Protein AF-A0A966URR6-F1 (afdb_monomer_lite)

Sequence (124 aa):
MNVNHAARLLIMAAYLYYRCDVAIMSDGDYDKLSLAVAKNWDKLDEQLQWQLGDREAIKSTGMGVLITQMGMSAAHTWYRDKKRLSLKPGLTRPYLQDAAGFSIMNNGDFKGPHPKFKCLYAVV

Structure (mmCIF, N/CA/C/O backbone):
data_AF-A0A966URR6-F1
#
_entry.id   AF-A0A966URR6-F1
#
loop_
_atom_site.group_PDB
_atom_site.id
_atom_site.type_symbol
_atom_site.label_atom_id
_atom_site.label_alt_id
_atom_site.label_comp_id
_atom_site.label_asym_id
_atom_site.label_entity_id
_atom_site.label_seq_id
_atom_site.pdbx_PDB_ins_code
_atom_site.Cartn_x
_atom_site.Cartn_y
_atom_site.Cartn_z
_atom_site.occupancy
_atom_site.B_iso_or_equiv
_atom_site.auth_seq_id
_atom_site.auth_comp_id
_atom_site.auth_asym_id
_atom_site.auth_atom_id
_atom_site.pdbx_PDB_model_num
ATOM 1 N N . MET A 1 1 ? 10.485 -3.022 13.715 1.00 59.81 1 MET A N 1
ATOM 2 C CA . MET A 1 1 ? 9.929 -2.414 12.485 1.00 59.81 1 MET A CA 1
ATOM 3 C C . MET A 1 1 ? 8.701 -1.604 12.867 1.00 59.81 1 MET A C 1
ATOM 5 O O . MET A 1 1 ? 7.867 -2.128 13.593 1.00 59.81 1 MET A O 1
ATOM 9 N N . ASN A 1 2 ? 8.612 -0.339 12.455 1.00 87.62 2 ASN A N 1
ATOM 10 C CA . ASN A 1 2 ? 7.408 0.467 12.677 1.00 87.62 2 ASN A CA 1
ATOM 11 C C . ASN A 1 2 ? 6.267 -0.101 11.808 1.00 87.62 2 ASN A C 1
ATOM 13 O O . ASN A 1 2 ? 6.415 -0.175 10.588 1.00 87.62 2 ASN A O 1
ATOM 17 N N . VAL A 1 3 ? 5.160 -0.530 12.421 1.00 90.19 3 VAL A N 1
ATOM 18 C CA . VAL A 1 3 ? 4.051 -1.191 11.707 1.00 90.19 3 VAL A CA 1
ATOM 19 C C . VAL A 1 3 ? 3.359 -0.253 10.711 1.00 90.19 3 VAL A C 1
ATOM 21 O O . VAL A 1 3 ? 3.045 -0.671 9.602 1.00 90.19 3 VAL A O 1
ATOM 24 N N . ASN A 1 4 ? 3.237 1.038 11.033 1.00 90.12 4 ASN A N 1
ATOM 25 C CA . ASN A 1 4 ? 2.685 2.035 10.114 1.00 90.12 4 ASN A CA 1
ATOM 26 C C . ASN A 1 4 ? 3.583 2.231 8.890 1.00 90.12 4 ASN A C 1
ATOM 28 O O . ASN A 1 4 ? 3.103 2.447 7.780 1.00 90.12 4 ASN A O 1
ATOM 32 N N . HIS A 1 5 ? 4.903 2.131 9.071 1.00 91.56 5 HIS A N 1
ATOM 33 C CA . HIS A 1 5 ? 5.832 2.154 7.944 1.00 91.56 5 HIS A CA 1
ATOM 34 C C . HIS A 1 5 ? 5.654 0.919 7.052 1.00 91.56 5 HIS A C 1
ATOM 36 O O . HIS A 1 5 ? 5.573 1.063 5.836 1.00 91.56 5 HIS A O 1
ATOM 42 N N . ALA A 1 6 ? 5.514 -0.267 7.648 1.00 91.38 6 ALA A N 1
ATOM 43 C CA . ALA A 1 6 ? 5.247 -1.498 6.909 1.00 91.38 6 ALA A CA 1
ATOM 44 C C . ALA A 1 6 ? 3.927 -1.438 6.121 1.00 91.38 6 ALA A C 1
ATOM 46 O O . ALA A 1 6 ? 3.910 -1.777 4.943 1.00 91.38 6 ALA A O 1
ATOM 47 N N . ALA A 1 7 ? 2.855 -0.922 6.726 1.00 91.88 7 ALA A N 1
ATOM 48 C CA . ALA A 1 7 ? 1.576 -0.709 6.050 1.00 91.88 7 ALA A CA 1
ATOM 49 C C . ALA A 1 7 ? 1.703 0.240 4.848 1.00 91.88 7 ALA A C 1
ATOM 51 O O . ALA A 1 7 ? 1.191 -0.052 3.772 1.00 91.88 7 ALA A O 1
ATOM 52 N N . ARG A 1 8 ? 2.446 1.347 4.985 1.00 92.62 8 ARG A N 1
ATOM 53 C CA . ARG A 1 8 ? 2.697 2.273 3.865 1.00 92.62 8 ARG A CA 1
ATOM 54 C C . ARG A 1 8 ? 3.473 1.609 2.730 1.00 92.62 8 ARG A C 1
ATOM 56 O O . ARG A 1 8 ? 3.107 1.789 1.572 1.00 92.62 8 ARG A O 1
ATOM 63 N N . LEU A 1 9 ? 4.506 0.828 3.053 1.00 93.06 9 LEU A N 1
ATOM 64 C CA . LEU A 1 9 ? 5.262 0.071 2.051 1.00 93.06 9 LEU A CA 1
ATOM 65 C C . LEU A 1 9 ? 4.374 -0.937 1.322 1.00 93.06 9 LEU A C 1
ATOM 67 O O . LEU A 1 9 ? 4.479 -1.055 0.106 1.00 93.06 9 LEU A O 1
ATOM 71 N N . LEU A 1 10 ? 3.478 -1.608 2.045 1.00 92.31 10 LEU A N 1
ATOM 72 C CA . LEU A 1 10 ? 2.540 -2.565 1.473 1.00 92.31 10 LEU A CA 1
ATOM 73 C C . LEU A 1 10 ? 1.567 -1.889 0.497 1.00 92.31 10 LEU A C 1
ATOM 75 O O . LEU A 1 10 ? 1.398 -2.365 -0.622 1.00 92.31 10 LEU A O 1
ATOM 79 N N . ILE A 1 11 ? 1.013 -0.732 0.877 1.00 92.19 11 ILE A N 1
ATOM 80 C CA . ILE A 1 11 ? 0.139 0.084 0.017 1.00 92.19 11 ILE A CA 1
ATOM 81 C C . ILE A 1 11 ? 0.869 0.518 -1.259 1.00 92.19 11 ILE A C 1
ATOM 83 O O . ILE A 1 11 ? 0.349 0.382 -2.365 1.00 92.19 11 ILE A O 1
ATOM 87 N N . MET A 1 12 ? 2.093 1.029 -1.116 1.00 93.50 12 MET A N 1
ATOM 88 C CA . MET A 1 12 ? 2.909 1.459 -2.253 1.00 93.50 12 MET A CA 1
ATOM 89 C C . MET A 1 12 ? 3.283 0.284 -3.165 1.00 93.50 12 MET A C 1
ATOM 91 O O . MET A 1 12 ? 3.282 0.439 -4.383 1.00 93.50 12 MET A O 1
ATOM 95 N N . ALA A 1 13 ? 3.597 -0.879 -2.590 1.00 91.69 13 ALA A N 1
ATOM 96 C CA . ALA A 1 13 ? 3.938 -2.084 -3.335 1.00 91.69 13 ALA A CA 1
ATOM 97 C C . ALA A 1 13 ? 2.736 -2.625 -4.118 1.00 91.69 13 ALA A C 1
ATOM 99 O O . ALA A 1 13 ? 2.885 -2.917 -5.300 1.00 91.69 13 ALA A O 1
ATOM 100 N N . ALA A 1 14 ? 1.549 -2.670 -3.500 1.00 90.00 14 ALA A N 1
ATOM 101 C CA . ALA A 1 14 ? 0.307 -3.051 -4.171 1.00 90.00 14 ALA A CA 1
ATOM 102 C C . ALA A 1 14 ? 0.011 -2.128 -5.364 1.00 90.00 14 ALA A C 1
ATOM 104 O O . ALA A 1 14 ? -0.244 -2.602 -6.466 1.00 90.00 14 ALA A O 1
ATOM 105 N N . TYR A 1 15 ? 0.126 -0.807 -5.173 1.00 90.12 15 TYR A N 1
ATOM 106 C CA . TYR A 1 15 ? -0.034 0.163 -6.259 1.00 90.12 15 TYR A CA 1
ATOM 107 C C . TYR A 1 15 ? 0.948 -0.084 -7.411 1.00 90.12 15 TYR A C 1
ATOM 109 O O . TYR A 1 15 ? 0.532 -0.147 -8.566 1.00 90.12 15 TYR A O 1
ATOM 117 N N . LEU A 1 16 ? 2.240 -0.249 -7.113 1.00 90.25 16 LEU A N 1
ATOM 118 C CA . LEU A 1 16 ? 3.245 -0.492 -8.148 1.00 90.25 16 LEU A CA 1
ATOM 119 C C . LEU A 1 16 ? 2.980 -1.796 -8.905 1.00 90.25 16 LEU A C 1
ATOM 121 O O . LEU A 1 16 ? 3.110 -1.809 -10.126 1.00 90.25 16 LEU A O 1
ATOM 125 N N . TYR A 1 17 ? 2.573 -2.853 -8.206 1.00 89.50 17 TYR A N 1
ATOM 126 C CA . TYR A 1 17 ? 2.305 -4.150 -8.814 1.00 89.50 17 TYR A CA 1
ATOM 127 C C . TYR A 1 17 ? 1.077 -4.101 -9.732 1.00 89.50 17 TYR A C 1
ATOM 129 O O . TYR A 1 17 ? 1.199 -4.290 -10.936 1.00 89.50 17 TYR A O 1
ATOM 137 N N . TYR A 1 18 ? -0.089 -3.746 -9.192 1.00 84.62 18 TYR A N 1
ATOM 138 C CA . TYR A 1 18 ? -1.363 -3.843 -9.911 1.00 84.62 18 TYR A CA 1
ATOM 139 C C . TYR A 1 18 ? -1.637 -2.688 -10.881 1.00 84.62 18 TYR A C 1
ATOM 141 O O . TYR A 1 18 ? -2.372 -2.859 -11.851 1.00 84.62 18 TYR A O 1
ATOM 149 N N . ARG A 1 19 ? -1.093 -1.487 -10.635 1.00 85.94 19 ARG A N 1
ATOM 150 C CA . ARG A 1 19 ? -1.357 -0.305 -11.485 1.00 85.94 19 ARG A CA 1
ATOM 151 C C . ARG A 1 19 ? -0.194 0.078 -12.378 1.00 85.94 19 ARG A C 1
ATOM 153 O O . ARG A 1 19 ? -0.427 0.721 -13.398 1.00 85.94 19 ARG A O 1
ATOM 160 N N . CYS A 1 20 ? 1.034 -0.256 -11.996 1.00 85.56 20 CYS A N 1
ATOM 161 C CA . CYS A 1 20 ? 2.219 0.108 -12.769 1.00 85.56 20 CYS A CA 1
ATOM 162 C C . CYS A 1 20 ? 2.927 -1.089 -13.407 1.00 85.56 20 CYS A C 1
ATOM 164 O O . CYS A 1 20 ? 3.909 -0.850 -14.104 1.00 85.56 20 CYS A O 1
ATOM 166 N N . ASP A 1 21 ? 2.458 -2.321 -13.181 1.00 86.94 21 ASP A N 1
ATOM 167 C CA . ASP A 1 21 ? 3.102 -3.552 -13.658 1.00 86.94 21 ASP A CA 1
ATOM 168 C C . ASP A 1 21 ? 4.570 -3.662 -13.188 1.00 86.94 21 ASP A C 1
ATOM 170 O O . ASP A 1 21 ? 5.497 -3.994 -13.926 1.00 86.94 21 ASP A O 1
ATOM 174 N N . VAL A 1 22 ? 4.813 -3.281 -11.926 1.00 88.62 22 VAL A N 1
ATOM 175 C CA . VAL A 1 22 ? 6.144 -3.255 -11.307 1.00 88.62 22 VAL A CA 1
ATOM 176 C C . VAL A 1 22 ? 6.161 -4.083 -10.026 1.00 88.62 22 VAL A C 1
ATOM 178 O O . VAL A 1 22 ? 5.689 -3.657 -8.970 1.00 88.62 22 VAL A O 1
ATOM 181 N N . ALA A 1 23 ? 6.849 -5.223 -10.080 1.00 88.88 23 ALA A N 1
ATOM 182 C CA . ALA A 1 23 ? 7.208 -6.008 -8.902 1.00 88.88 23 ALA A CA 1
ATOM 183 C C . ALA A 1 23 ? 8.393 -5.364 -8.153 1.00 88.88 23 ALA A C 1
ATOM 185 O O . ALA A 1 23 ? 9.569 -5.630 -8.419 1.00 88.88 23 ALA A O 1
ATOM 186 N N . ILE A 1 24 ? 8.093 -4.462 -7.209 1.00 90.88 24 ILE A N 1
ATOM 187 C CA . ILE A 1 24 ? 9.122 -3.751 -6.429 1.00 90.88 24 ILE A CA 1
ATOM 188 C C . ILE A 1 24 ? 9.779 -4.623 -5.355 1.00 90.88 24 ILE A C 1
ATOM 190 O O . ILE A 1 24 ? 10.832 -4.259 -4.839 1.00 90.88 24 ILE A O 1
ATOM 194 N N . MET A 1 25 ? 9.201 -5.762 -4.996 1.00 90.12 25 MET A N 1
ATOM 195 C CA . MET A 1 25 ? 9.749 -6.721 -4.034 1.00 90.12 25 MET A CA 1
ATOM 196 C C . MET A 1 25 ? 9.371 -8.140 -4.449 1.00 90.12 25 MET A C 1
ATOM 198 O O . MET A 1 25 ? 8.567 -8.307 -5.360 1.00 90.12 25 MET A O 1
ATOM 202 N N . SER A 1 26 ? 9.985 -9.138 -3.814 1.00 89.75 26 SER A N 1
ATOM 203 C CA . SER A 1 26 ? 9.599 -10.532 -4.029 1.00 89.75 26 SER A CA 1
ATOM 204 C C . SER A 1 26 ? 8.264 -10.833 -3.347 1.00 89.75 26 SER A C 1
ATOM 206 O O . SER A 1 26 ? 7.961 -10.233 -2.313 1.00 89.75 26 SER A O 1
ATOM 208 N N . ASP A 1 27 ? 7.515 -11.801 -3.871 1.00 87.25 27 ASP A N 1
ATOM 209 C CA . ASP A 1 27 ? 6.250 -12.246 -3.270 1.00 87.25 27 ASP A CA 1
ATOM 210 C C . ASP A 1 27 ? 6.456 -12.710 -1.820 1.00 87.25 27 ASP A C 1
ATOM 212 O O . ASP A 1 27 ? 5.706 -12.337 -0.927 1.00 87.25 27 ASP A O 1
ATOM 216 N N . GLY A 1 28 ? 7.560 -13.412 -1.536 1.00 89.00 28 GLY A N 1
ATOM 217 C CA . GLY A 1 28 ? 7.885 -13.843 -0.174 1.00 89.00 28 GLY A CA 1
ATOM 218 C C . GLY A 1 28 ? 8.183 -12.695 0.801 1.00 89.00 28 GLY A C 1
ATOM 219 O O . GLY A 1 28 ? 7.948 -12.834 2.002 1.00 89.00 28 GLY A O 1
ATOM 220 N N . ASP A 1 29 ? 8.702 -11.559 0.325 1.00 90.25 29 ASP A N 1
ATOM 221 C CA . ASP A 1 29 ? 8.863 -10.360 1.157 1.00 90.25 29 ASP A CA 1
ATOM 222 C C . ASP A 1 29 ? 7.537 -9.621 1.331 1.00 90.25 29 ASP A C 1
ATOM 224 O O . ASP A 1 29 ? 7.253 -9.125 2.425 1.00 90.25 29 ASP A O 1
ATOM 228 N N . TYR A 1 30 ? 6.718 -9.594 0.278 1.00 90.06 30 TYR A N 1
ATOM 229 C CA . TYR A 1 30 ? 5.369 -9.047 0.320 1.00 90.06 30 TYR A CA 1
ATOM 230 C C . TYR A 1 30 ? 4.505 -9.799 1.341 1.00 90.06 30 TYR A C 1
ATOM 232 O O . TYR A 1 30 ? 3.905 -9.168 2.209 1.00 90.06 30 TYR A O 1
ATOM 240 N N . ASP A 1 31 ? 4.538 -11.132 1.338 1.00 90.06 31 ASP A N 1
ATOM 241 C CA . ASP A 1 31 ? 3.808 -11.988 2.281 1.00 90.06 31 ASP A CA 1
ATOM 242 C C . ASP A 1 31 ? 4.257 -11.786 3.729 1.00 90.06 31 ASP A C 1
ATOM 244 O O . ASP A 1 31 ? 3.451 -11.685 4.655 1.00 90.06 31 ASP A O 1
ATOM 248 N N . LYS A 1 32 ? 5.566 -11.674 3.969 1.00 90.56 32 LYS A N 1
ATOM 249 C CA . LYS A 1 32 ? 6.069 -11.362 5.316 1.00 90.56 32 LYS A CA 1
ATOM 250 C C . LYS A 1 32 ? 5.576 -9.996 5.785 1.00 90.56 32 LYS A C 1
ATOM 252 O O . LYS A 1 32 ? 5.253 -9.830 6.965 1.00 90.56 32 LYS A O 1
ATOM 257 N N . LEU A 1 33 ? 5.534 -9.020 4.880 1.00 90.81 33 LEU A N 1
ATOM 258 C CA . LEU A 1 33 ? 5.068 -7.672 5.171 1.00 90.81 33 LEU A CA 1
ATOM 259 C C . LEU A 1 33 ? 3.563 -7.661 5.465 1.00 90.81 33 LEU A C 1
ATOM 261 O O . LEU A 1 33 ? 3.154 -7.091 6.478 1.00 90.81 33 LEU A O 1
ATOM 265 N N . SER A 1 34 ? 2.759 -8.337 4.641 1.00 90.69 34 SER A N 1
ATOM 266 C CA . SER A 1 34 ? 1.310 -8.459 4.814 1.00 90.69 34 SER A CA 1
ATOM 267 C C . SER A 1 34 ? 0.963 -9.152 6.135 1.00 90.69 34 SER A C 1
ATOM 269 O O . SER A 1 34 ? 0.162 -8.631 6.913 1.00 90.69 34 SER A O 1
ATOM 271 N N . LEU A 1 35 ? 1.654 -10.244 6.477 1.00 91.06 35 LEU A N 1
ATOM 272 C CA . LEU A 1 35 ? 1.498 -10.941 7.754 1.00 91.06 35 LEU A CA 1
ATOM 273 C C . LEU A 1 35 ? 1.874 -10.060 8.950 1.00 91.06 35 LEU A C 1
ATOM 275 O O . LEU A 1 35 ? 1.169 -10.055 9.963 1.00 91.06 35 LEU A O 1
ATOM 279 N N . ALA A 1 36 ? 2.967 -9.298 8.859 1.00 91.38 36 ALA A N 1
ATOM 280 C CA . ALA A 1 36 ? 3.396 -8.404 9.933 1.00 91.38 36 ALA A CA 1
ATOM 281 C C . ALA A 1 36 ? 2.382 -7.278 10.188 1.00 91.38 36 ALA A C 1
ATOM 283 O O . ALA A 1 36 ? 2.107 -6.954 11.350 1.00 91.38 36 ALA A O 1
ATOM 284 N N . VAL A 1 37 ? 1.817 -6.714 9.117 1.00 92.19 37 VAL A N 1
ATOM 285 C CA . VAL A 1 37 ? 0.763 -5.693 9.166 1.00 92.19 37 VAL A CA 1
ATOM 286 C C . VAL A 1 37 ? -0.518 -6.289 9.748 1.00 92.19 37 VAL A C 1
ATOM 288 O O . VAL A 1 37 ? -1.025 -5.775 10.742 1.00 92.19 37 VAL A O 1
ATOM 291 N N . ALA A 1 38 ? -0.983 -7.430 9.236 1.00 92.44 38 ALA A N 1
ATOM 292 C CA . ALA A 1 38 ? -2.196 -8.082 9.720 1.00 92.44 38 ALA A CA 1
ATOM 293 C C . ALA A 1 38 ? -2.081 -8.554 11.180 1.00 92.44 38 ALA A C 1
ATOM 295 O O . ALA A 1 38 ? -3.051 -8.507 11.937 1.00 92.44 38 ALA A O 1
ATOM 296 N N . LYS A 1 39 ? -0.901 -8.989 11.637 1.00 93.81 39 LYS A N 1
ATOM 297 C CA . LYS A 1 39 ? -0.678 -9.360 13.046 1.00 93.81 39 LYS A CA 1
ATOM 298 C C . LYS A 1 39 ? -0.799 -8.163 13.993 1.00 93.81 39 LYS A C 1
ATOM 300 O O . LYS A 1 39 ? -1.168 -8.344 15.148 1.00 93.81 39 LYS A O 1
ATOM 305 N N . ASN A 1 40 ? -0.478 -6.964 13.518 1.00 93.94 40 ASN A N 1
ATOM 306 C CA . ASN A 1 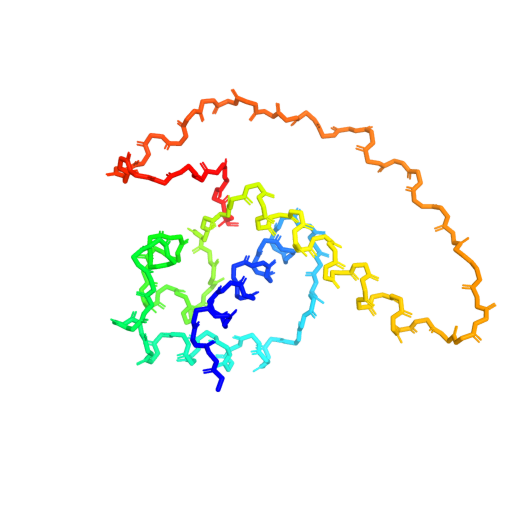40 ? -0.461 -5.736 14.310 1.00 93.94 40 ASN A CA 1
ATOM 307 C C . ASN A 1 40 ? -1.543 -4.745 13.858 1.00 93.94 40 ASN A C 1
ATOM 309 O O . ASN A 1 40 ? -1.373 -3.545 14.051 1.00 93.94 40 ASN A O 1
ATOM 313 N N . TRP A 1 41 ? -2.630 -5.248 13.267 1.00 92.88 41 TRP A N 1
ATOM 314 C CA . TRP A 1 41 ? -3.704 -4.446 12.681 1.00 92.88 41 TRP A CA 1
ATOM 315 C C . TRP A 1 41 ? -4.226 -3.367 13.632 1.00 92.88 41 TRP A C 1
ATOM 317 O O . TRP A 1 41 ? -4.223 -2.191 13.288 1.00 92.88 41 TRP A O 1
ATOM 327 N N . ASP A 1 42 ? -4.531 -3.749 14.871 1.00 93.94 42 ASP A N 1
ATOM 328 C CA . ASP A 1 42 ? -5.103 -2.853 15.887 1.00 93.94 42 ASP A CA 1
ATOM 329 C C . ASP A 1 42 ? -4.138 -1.742 16.343 1.00 93.94 42 ASP A C 1
ATOM 331 O O . ASP A 1 42 ? -4.528 -0.824 17.057 1.00 93.94 42 ASP A O 1
ATOM 335 N N . LYS A 1 43 ? -2.860 -1.823 15.949 1.00 94.31 43 LYS A N 1
ATOM 336 C CA . LYS A 1 43 ? -1.827 -0.813 16.231 1.00 94.31 43 LYS A CA 1
ATOM 337 C C . LYS A 1 43 ? -1.583 0.130 15.055 1.00 94.31 43 LYS A C 1
ATOM 339 O O . LYS A 1 43 ? -0.722 1.002 15.160 1.00 94.31 43 LYS A O 1
ATOM 344 N N . LEU A 1 44 ? -2.254 -0.090 13.927 1.00 91.69 44 LEU A N 1
ATOM 345 C CA . LEU A 1 44 ? -2.159 0.787 12.771 1.00 91.69 44 LEU A CA 1
ATOM 346 C C . LEU A 1 44 ? -2.931 2.078 13.016 1.00 91.69 44 LEU A C 1
ATOM 348 O O . LEU A 1 44 ? -3.999 2.054 13.626 1.00 91.69 44 LEU A O 1
ATOM 352 N N . ASP A 1 45 ? -2.430 3.177 12.454 1.00 91.88 45 ASP A N 1
ATOM 353 C CA . ASP A 1 45 ? -3.190 4.425 12.370 1.00 91.88 45 ASP A CA 1
ATOM 354 C C . ASP A 1 45 ? -4.535 4.167 11.662 1.00 91.88 45 ASP A C 1
ATOM 356 O O . ASP A 1 45 ? -4.576 3.446 10.660 1.00 91.88 45 ASP A O 1
ATOM 360 N N . GLU A 1 46 ? -5.622 4.800 12.119 1.00 88.94 46 GLU A N 1
ATOM 361 C CA . GLU A 1 46 ? -6.974 4.627 11.548 1.00 88.94 46 GLU A CA 1
ATOM 362 C C . GLU A 1 46 ? -6.997 4.819 10.023 1.00 88.94 46 GLU A C 1
ATOM 364 O O . GLU A 1 46 ? -7.637 4.063 9.294 1.00 88.94 46 GLU A O 1
ATOM 369 N N . GLN A 1 47 ? -6.234 5.798 9.523 1.00 87.06 47 GLN A N 1
ATOM 370 C CA . GLN A 1 47 ? -6.105 6.049 8.090 1.00 87.06 47 GLN A CA 1
ATOM 371 C C . GLN A 1 47 ? -5.540 4.835 7.340 1.00 87.06 47 GLN A C 1
ATOM 373 O O . GLN A 1 47 ? -5.993 4.533 6.240 1.00 87.06 47 GLN A O 1
ATOM 378 N N . LEU A 1 48 ? -4.548 4.148 7.907 1.00 89.50 48 LEU A N 1
ATOM 379 C CA . LEU A 1 48 ? -3.902 3.006 7.265 1.00 89.50 48 LEU A CA 1
ATOM 380 C C . LEU A 1 48 ? -4.790 1.766 7.305 1.00 89.50 48 LEU A C 1
ATOM 382 O O . LEU A 1 48 ? -4.825 1.038 6.318 1.00 89.50 48 LEU A O 1
ATOM 386 N N . GLN A 1 49 ? -5.542 1.562 8.390 1.00 90.62 49 GLN A N 1
ATOM 387 C CA . GLN A 1 49 ? -6.571 0.520 8.438 1.00 90.62 49 GLN A CA 1
ATOM 388 C C . GLN A 1 49 ? -7.621 0.756 7.350 1.00 90.62 49 GLN A C 1
ATOM 390 O O . GLN A 1 49 ? -7.924 -0.146 6.576 1.00 90.62 49 GLN A O 1
ATOM 395 N N . TRP A 1 50 ? -8.101 1.997 7.220 1.00 86.19 50 TRP A N 1
ATOM 396 C CA . TRP A 1 50 ? -9.056 2.363 6.178 1.00 86.19 50 TRP A CA 1
ATOM 397 C C . TRP A 1 50 ? -8.496 2.172 4.764 1.00 86.19 50 TRP A 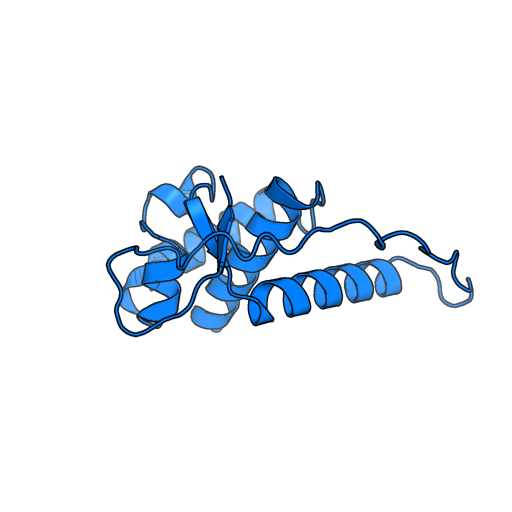C 1
ATOM 399 O O . TRP A 1 50 ? -9.183 1.639 3.897 1.00 86.19 50 TRP A O 1
ATOM 409 N N . GLN A 1 51 ? -7.244 2.569 4.525 1.00 87.38 51 GLN A N 1
ATOM 410 C CA . GLN A 1 51 ? -6.602 2.383 3.225 1.00 87.38 51 GLN A CA 1
ATOM 411 C C . GLN A 1 51 ? -6.402 0.912 2.864 1.00 87.38 51 GLN A C 1
ATOM 413 O O . GLN A 1 51 ? -6.464 0.558 1.694 1.00 87.38 51 GLN A O 1
ATOM 418 N N . LEU A 1 52 ? -6.137 0.059 3.846 1.00 87.69 52 LEU A N 1
ATOM 419 C CA . LEU A 1 52 ? -5.945 -1.370 3.629 1.00 87.69 52 LEU A CA 1
ATOM 420 C C . LEU A 1 52 ? -7.270 -2.153 3.594 1.00 87.69 52 LEU A C 1
ATOM 422 O O . LEU A 1 52 ? -7.289 -3.290 3.132 1.00 87.69 52 LEU A O 1
ATOM 426 N N . GLY A 1 53 ? -8.368 -1.544 4.046 1.00 85.62 53 GLY A N 1
ATOM 427 C CA . GLY A 1 53 ? -9.721 -2.085 3.969 1.00 85.62 53 GLY A CA 1
ATOM 428 C C . GLY A 1 53 ? -9.997 -3.155 5.020 1.00 85.62 53 GLY A C 1
ATOM 429 O O . GLY A 1 53 ? -10.681 -2.886 6.004 1.00 85.62 53 GLY A O 1
ATOM 430 N N . ASP A 1 54 ? -9.477 -4.364 4.807 1.00 83.38 54 ASP A N 1
ATOM 431 C CA . ASP A 1 54 ? -9.762 -5.532 5.642 1.00 83.38 54 ASP A CA 1
ATOM 432 C C . ASP A 1 54 ? -8.494 -6.305 6.022 1.00 83.38 54 ASP A C 1
ATOM 434 O O . ASP A 1 54 ? -7.646 -6.612 5.186 1.00 83.38 54 ASP A O 1
ATOM 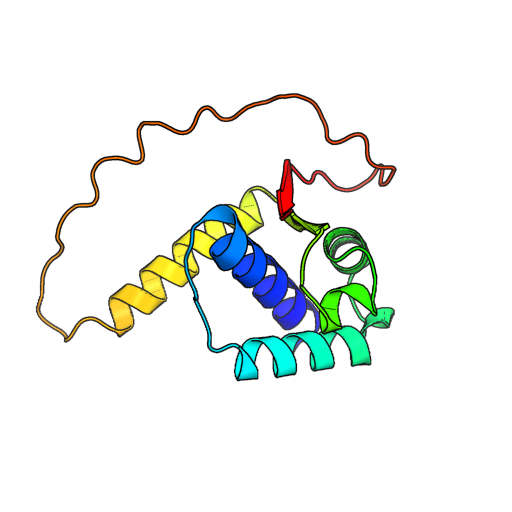438 N N . ARG A 1 55 ? -8.399 -6.676 7.302 1.00 84.75 55 ARG A N 1
ATOM 439 C CA . ARG A 1 55 ? -7.243 -7.365 7.887 1.00 84.75 55 ARG A CA 1
ATOM 440 C C . ARG A 1 55 ? -6.890 -8.673 7.172 1.00 84.75 55 ARG A C 1
ATOM 442 O O . ARG A 1 55 ? -5.706 -8.998 7.050 1.00 84.75 55 ARG A O 1
ATOM 449 N N . GLU A 1 56 ? -7.891 -9.453 6.780 1.00 81.19 56 GLU A N 1
ATOM 450 C CA . GLU A 1 56 ? -7.706 -10.776 6.185 1.00 81.19 56 GLU A CA 1
ATOM 451 C C . GLU A 1 56 ? -7.479 -10.675 4.674 1.00 81.19 56 GLU A C 1
ATOM 453 O O . GLU A 1 56 ? -6.621 -11.379 4.137 1.00 81.19 56 GLU A O 1
ATOM 458 N N . ALA A 1 57 ? -8.141 -9.731 3.999 1.00 77.00 57 ALA A N 1
ATOM 459 C CA . ALA A 1 57 ? -7.955 -9.469 2.572 1.00 77.00 57 ALA A CA 1
ATOM 460 C C . ALA A 1 57 ? -6.485 -9.177 2.220 1.00 77.00 57 ALA A C 1
ATOM 462 O O . ALA A 1 57 ? -5.957 -9.696 1.229 1.00 77.00 57 ALA A O 1
ATOM 463 N N . ILE A 1 58 ? -5.782 -8.440 3.083 1.00 79.62 58 ILE A N 1
ATOM 464 C CA . ILE A 1 58 ? -4.372 -8.068 2.895 1.00 79.62 58 ILE A CA 1
ATOM 465 C C . ILE A 1 58 ? -3.442 -9.286 2.881 1.00 79.62 58 ILE A C 1
ATOM 467 O O . ILE A 1 58 ? -2.408 -9.253 2.220 1.00 79.62 58 ILE A O 1
ATOM 471 N N . LYS A 1 59 ? -3.794 -10.366 3.589 1.00 73.94 59 LYS A N 1
ATOM 472 C CA . LYS A 1 59 ? -2.988 -11.598 3.605 1.00 73.94 59 LYS A CA 1
ATOM 473 C C . LYS A 1 59 ? -3.097 -12.386 2.302 1.00 73.94 59 LYS A C 1
ATOM 475 O O . LYS A 1 59 ? -2.263 -13.247 2.064 1.00 73.94 59 LYS A O 1
ATOM 480 N N . SER A 1 60 ? -4.150 -12.147 1.519 1.00 68.19 60 SER A N 1
ATOM 481 C CA . SER A 1 60 ? -4.503 -12.991 0.375 1.00 68.19 60 SER A CA 1
ATOM 482 C C . SER A 1 60 ? -4.079 -12.397 -0.963 1.00 68.19 60 SER A C 1
ATOM 484 O O . SER A 1 60 ? -3.528 -13.110 -1.792 1.00 68.19 60 SER A O 1
ATOM 486 N N . THR A 1 61 ? -4.367 -11.116 -1.202 1.00 63.25 61 THR A N 1
ATOM 487 C CA . THR A 1 61 ? -4.258 -10.556 -2.558 1.00 63.25 61 THR A CA 1
ATOM 488 C C . THR A 1 61 ? -3.834 -9.093 -2.584 1.00 63.25 61 THR A C 1
ATOM 490 O O . THR A 1 61 ? -3.386 -8.619 -3.619 1.00 63.25 61 THR A O 1
ATOM 493 N N . GLY A 1 62 ? -3.938 -8.338 -1.484 1.00 63.12 62 GLY A N 1
ATOM 494 C CA . GLY A 1 62 ? -3.650 -6.895 -1.508 1.00 63.12 62 GLY A CA 1
ATOM 495 C C . GLY A 1 62 ? -4.532 -6.098 -2.487 1.00 63.12 62 GLY A C 1
ATOM 496 O O . GLY A 1 62 ? -4.242 -4.929 -2.748 1.00 63.12 62 GLY A O 1
ATOM 497 N N . MET A 1 63 ? -5.587 -6.719 -3.028 1.00 64.00 63 MET A N 1
ATOM 498 C CA . MET A 1 63 ? -6.606 -6.080 -3.856 1.00 64.00 63 MET A CA 1
ATOM 499 C C . MET A 1 63 ? -7.523 -5.224 -2.978 1.00 64.00 63 MET A C 1
ATOM 501 O O . MET A 1 63 ? -7.768 -5.534 -1.812 1.00 64.00 63 MET A O 1
ATOM 505 N N . GLY A 1 64 ? -8.032 -4.130 -3.538 1.00 71.19 64 GLY A N 1
ATOM 506 C CA . GLY A 1 64 ? -8.886 -3.165 -2.842 1.00 71.19 64 GLY A CA 1
ATOM 507 C C . GLY A 1 64 ? -8.135 -2.142 -1.986 1.00 71.19 64 GLY A C 1
ATOM 508 O O . GLY A 1 64 ? -8.767 -1.373 -1.263 1.00 71.19 64 GLY A O 1
ATOM 509 N N . VAL A 1 65 ? -6.803 -2.093 -2.068 1.00 83.38 65 VAL A N 1
ATOM 510 C CA . VAL A 1 65 ? -5.996 -1.144 -1.293 1.00 83.38 65 VAL A CA 1
ATOM 511 C C . VAL A 1 65 ? -6.141 0.274 -1.846 1.00 83.38 65 VAL A C 1
ATOM 513 O O . VAL A 1 65 ? -5.963 0.522 -3.037 1.00 83.38 65 VAL A O 1
ATOM 516 N N . LEU A 1 66 ? -6.421 1.238 -0.974 1.00 86.88 66 LEU A N 1
ATOM 517 C CA . LEU A 1 66 ? -6.538 2.649 -1.319 1.00 86.88 66 LEU A CA 1
ATOM 518 C C . LEU A 1 66 ? -5.197 3.368 -1.168 1.00 86.88 66 LEU A C 1
ATOM 520 O O . LEU A 1 66 ? -4.496 3.237 -0.160 1.00 86.88 66 LEU A O 1
ATOM 524 N N . ILE A 1 67 ? -4.869 4.222 -2.134 1.00 86.31 67 ILE A N 1
ATOM 525 C CA . ILE A 1 67 ? -3.645 5.026 -2.105 1.00 86.31 67 ILE A CA 1
ATOM 526 C C . ILE A 1 67 ? -3.932 6.523 -2.278 1.00 86.31 67 ILE A C 1
ATOM 528 O O . ILE A 1 67 ? -4.788 6.958 -3.055 1.00 86.31 67 ILE A O 1
ATOM 532 N N . THR A 1 68 ? -3.199 7.336 -1.516 1.00 87.88 68 THR A N 1
ATOM 533 C CA . THR A 1 68 ? -3.229 8.803 -1.602 1.00 87.88 68 THR A CA 1
ATOM 534 C C . THR A 1 68 ? -2.270 9.308 -2.683 1.00 87.88 68 THR A C 1
ATOM 536 O O . THR A 1 68 ? -1.323 8.610 -3.050 1.00 87.88 68 THR A O 1
ATOM 539 N N . GLN A 1 69 ? -2.437 10.557 -3.144 1.00 83.81 69 GLN A N 1
ATOM 540 C CA . GLN A 1 69 ? -1.498 11.179 -4.101 1.00 83.81 69 GLN A CA 1
ATOM 541 C C . GLN A 1 69 ? -0.059 11.146 -3.593 1.00 83.81 69 GLN A C 1
ATOM 543 O O . GLN A 1 69 ? 0.871 10.830 -4.330 1.00 83.81 69 GLN A O 1
ATOM 548 N N . MET A 1 70 ? 0.117 11.446 -2.307 1.00 85.12 70 MET A N 1
ATOM 549 C CA . MET A 1 70 ? 1.422 11.390 -1.662 1.00 85.12 70 MET A CA 1
ATOM 550 C C . MET A 1 70 ? 1.994 9.971 -1.666 1.00 85.12 70 MET A C 1
ATOM 552 O O . MET A 1 70 ? 3.181 9.804 -1.935 1.00 85.12 70 MET A O 1
ATOM 556 N N . GLY A 1 71 ? 1.158 8.958 -1.415 1.00 88.00 71 GLY A N 1
ATOM 557 C CA . GLY A 1 71 ? 1.552 7.553 -1.497 1.00 88.00 71 GLY A CA 1
ATOM 558 C C . GLY A 1 71 ? 2.036 7.164 -2.894 1.00 88.00 71 GLY A C 1
ATOM 559 O O . GLY A 1 71 ? 3.086 6.539 -3.016 1.00 88.00 71 GLY A O 1
ATOM 560 N N . MET A 1 72 ? 1.338 7.598 -3.948 1.00 90.19 72 MET A N 1
ATOM 561 C CA . MET A 1 72 ? 1.750 7.357 -5.339 1.00 90.19 72 MET A CA 1
ATOM 562 C C . MET A 1 72 ? 3.098 8.019 -5.658 1.00 90.19 72 MET A C 1
ATOM 564 O O . MET A 1 72 ? 4.014 7.363 -6.157 1.00 90.19 72 MET A O 1
ATOM 568 N N . SER A 1 73 ? 3.270 9.299 -5.311 1.00 87.12 73 SER A N 1
ATOM 569 C CA . SER A 1 73 ? 4.540 10.018 -5.508 1.00 87.12 73 SER A CA 1
ATOM 570 C C . SER A 1 73 ? 5.708 9.365 -4.761 1.00 87.12 73 SER A C 1
ATOM 572 O O . SER A 1 73 ? 6.821 9.261 -5.291 1.00 87.12 73 SER A O 1
ATOM 574 N N . ALA A 1 74 ? 5.459 8.887 -3.538 1.00 88.56 74 ALA A N 1
ATOM 575 C CA . ALA A 1 74 ? 6.437 8.134 -2.766 1.00 88.56 74 ALA A CA 1
ATOM 576 C C . ALA A 1 74 ? 6.767 6.794 -3.440 1.00 88.56 74 ALA A C 1
ATOM 578 O O . ALA A 1 74 ? 7.940 6.434 -3.520 1.00 88.56 74 ALA A O 1
ATOM 579 N N . ALA A 1 75 ? 5.768 6.075 -3.963 1.00 92.19 75 ALA A N 1
ATOM 580 C CA . ALA A 1 75 ? 5.960 4.792 -4.637 1.00 92.19 75 ALA A CA 1
ATOM 581 C C . ALA A 1 75 ? 6.846 4.933 -5.884 1.00 92.19 75 ALA A C 1
ATOM 583 O O . ALA A 1 75 ? 7.816 4.192 -6.049 1.00 92.19 75 ALA A O 1
ATOM 584 N N . HIS A 1 76 ? 6.592 5.947 -6.715 1.00 91.44 76 HIS A N 1
ATOM 585 C CA . HIS A 1 76 ? 7.438 6.243 -7.873 1.00 91.44 76 HIS A CA 1
ATOM 586 C C . HIS A 1 76 ? 8.870 6.623 -7.476 1.00 91.44 76 HIS A C 1
ATOM 588 O O . HIS A 1 76 ? 9.826 6.205 -8.132 1.00 91.44 76 HIS A O 1
ATOM 594 N N . THR A 1 77 ? 9.038 7.385 -6.390 1.00 91.81 77 THR A N 1
ATOM 595 C CA . THR A 1 77 ? 10.367 7.719 -5.857 1.00 91.81 77 THR A CA 1
ATOM 596 C C . THR A 1 77 ? 11.104 6.470 -5.385 1.00 91.81 77 THR A C 1
ATOM 598 O O . THR A 1 77 ? 12.251 6.264 -5.774 1.00 91.81 77 THR A O 1
ATOM 601 N N . TRP A 1 78 ? 10.429 5.594 -4.641 1.00 91.12 78 TRP A N 1
ATOM 602 C CA . TRP A 1 78 ? 11.006 4.339 -4.175 1.00 91.12 78 TRP A CA 1
ATOM 603 C C . TRP A 1 78 ? 11.453 3.443 -5.334 1.00 91.12 78 TRP A C 1
ATOM 605 O O . TRP A 1 78 ? 12.579 2.943 -5.335 1.00 91.12 78 TRP A O 1
ATOM 615 N N . TYR A 1 79 ? 10.616 3.301 -6.361 1.00 91.81 79 TYR A N 1
ATOM 616 C CA . TYR A 1 79 ? 10.970 2.560 -7.567 1.00 91.81 79 TYR A CA 1
ATOM 617 C C . TYR A 1 79 ? 12.202 3.134 -8.273 1.00 91.81 79 TYR A C 1
ATOM 619 O O . TYR A 1 79 ? 13.132 2.392 -8.602 1.00 91.81 79 TYR A O 1
ATOM 627 N N . ARG A 1 80 ? 12.246 4.458 -8.463 1.00 88.38 80 ARG A N 1
ATOM 628 C CA . ARG A 1 80 ? 13.392 5.145 -9.071 1.00 88.38 80 ARG A CA 1
ATOM 629 C C . ARG A 1 80 ? 14.676 4.902 -8.280 1.00 88.38 80 ARG A C 1
ATOM 631 O O . ARG A 1 80 ? 15.708 4.605 -8.879 1.00 88.38 80 ARG A O 1
ATOM 638 N N . ASP A 1 81 ? 14.615 5.004 -6.958 1.00 86.38 81 ASP A N 1
ATOM 639 C CA . ASP A 1 81 ? 15.780 4.814 -6.096 1.00 86.38 81 ASP A CA 1
ATOM 640 C C . ASP A 1 81 ? 16.262 3.360 -6.123 1.00 86.38 81 ASP A C 1
ATOM 642 O O . ASP A 1 81 ? 17.466 3.117 -6.229 1.00 86.38 81 ASP A O 1
ATOM 646 N N . LYS A 1 82 ? 15.340 2.386 -6.144 1.00 83.25 82 LYS A N 1
ATOM 647 C CA . LYS A 1 82 ? 15.684 0.966 -6.295 1.00 83.25 82 LYS A CA 1
ATOM 648 C C . LYS A 1 82 ? 16.356 0.689 -7.642 1.00 83.25 82 LYS A C 1
ATOM 650 O O . LYS A 1 82 ? 17.383 0.013 -7.686 1.00 83.25 82 LYS A O 1
ATOM 655 N N . LYS A 1 83 ? 15.839 1.269 -8.732 1.00 80.06 83 LYS A N 1
ATOM 656 C CA . LYS A 1 83 ? 16.482 1.182 -10.051 1.00 80.06 83 LYS A CA 1
ATOM 657 C C . LYS A 1 83 ? 17.863 1.830 -10.062 1.00 80.06 83 LYS A C 1
ATOM 659 O O . LYS A 1 83 ? 18.793 1.257 -10.625 1.00 80.06 83 LYS A O 1
ATOM 664 N N . ARG A 1 84 ? 18.033 2.971 -9.392 1.00 72.56 84 ARG A N 1
ATOM 665 C CA . ARG A 1 84 ? 19.339 3.631 -9.260 1.00 72.56 84 ARG A CA 1
ATOM 666 C C . ARG A 1 84 ? 20.360 2.744 -8.547 1.00 72.56 84 ARG A C 1
ATOM 668 O O . ARG A 1 84 ? 21.502 2.704 -8.979 1.00 72.56 84 ARG A O 1
AT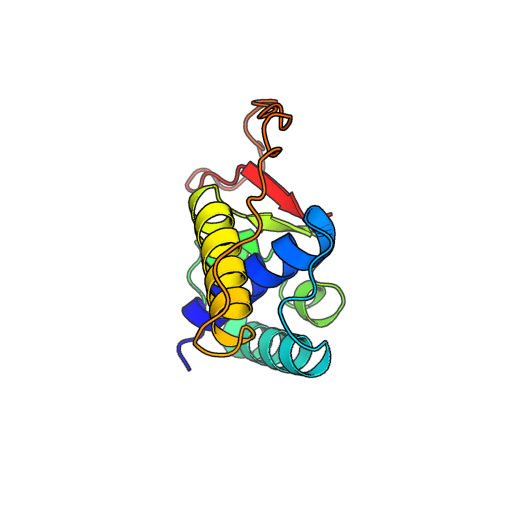OM 675 N N . LEU A 1 85 ? 19.951 2.025 -7.502 1.00 64.12 85 LEU A N 1
ATOM 676 C CA . LEU A 1 85 ? 20.818 1.085 -6.780 1.00 64.12 85 LEU A CA 1
ATOM 677 C C . LEU A 1 85 ? 21.145 -0.177 -7.592 1.00 64.12 85 LEU A C 1
ATOM 679 O O . LEU A 1 85 ? 22.201 -0.768 -7.396 1.00 64.12 85 LEU A O 1
ATOM 683 N N . SER A 1 86 ? 20.260 -0.584 -8.507 1.00 61.62 86 SER A N 1
ATOM 684 C CA . SER A 1 86 ? 20.511 -1.716 -9.411 1.00 61.62 86 SER A CA 1
ATOM 685 C C . SER A 1 86 ? 21.447 -1.382 -10.580 1.00 61.62 86 SER A C 1
ATOM 687 O O . SER A 1 86 ? 21.975 -2.286 -11.226 1.00 61.62 86 SER A O 1
ATOM 689 N N . LEU A 1 87 ? 21.671 -0.094 -10.858 1.00 52.28 87 LEU A N 1
ATOM 690 C CA . LEU A 1 87 ? 22.613 0.356 -11.877 1.00 52.28 87 LEU A CA 1
ATOM 691 C C . LEU A 1 87 ? 24.022 0.412 -11.274 1.00 52.28 87 LEU A C 1
ATOM 693 O O . LEU A 1 87 ? 24.242 1.024 -10.230 1.00 52.28 87 LEU A O 1
ATOM 697 N N . LYS A 1 88 ? 24.993 -0.216 -11.950 1.00 47.25 88 LYS A N 1
ATOM 698 C CA . LYS A 1 88 ? 26.416 -0.109 -11.591 1.00 47.25 88 LYS A CA 1
ATOM 699 C C . LYS A 1 88 ? 26.830 1.375 -11.542 1.00 47.25 88 LYS A C 1
ATOM 701 O O . LYS A 1 88 ? 26.358 2.147 -12.385 1.00 47.25 88 LYS A O 1
ATOM 706 N N . PRO A 1 89 ? 27.722 1.790 -10.620 1.00 42.34 89 PRO A N 1
ATOM 707 C CA . PRO A 1 89 ? 28.217 3.161 -10.604 1.00 42.34 89 PRO A CA 1
ATOM 708 C C . PRO A 1 89 ? 28.900 3.458 -11.946 1.00 42.34 89 PRO A C 1
ATOM 710 O O . PRO A 1 89 ? 29.893 2.817 -12.278 1.00 42.34 89 PRO A O 1
ATOM 713 N N . GLY A 1 90 ? 28.345 4.385 -12.735 1.00 48.31 90 GLY A N 1
ATOM 714 C CA . GLY A 1 90 ? 28.960 4.855 -13.985 1.00 48.31 90 GLY A CA 1
ATOM 715 C C . GLY A 1 90 ? 28.094 4.830 -15.249 1.00 48.31 90 GLY A C 1
ATOM 716 O O . GLY A 1 90 ? 28.520 5.405 -16.244 1.00 48.31 90 GLY A O 1
ATOM 717 N N . LEU A 1 91 ? 26.889 4.242 -15.248 1.00 42.22 91 LEU A N 1
ATOM 718 C CA . LEU A 1 91 ? 25.989 4.341 -16.410 1.00 42.22 91 LEU A CA 1
ATOM 719 C C . LEU A 1 91 ? 25.003 5.509 -16.261 1.00 42.22 91 LEU A C 1
ATOM 721 O O . LEU A 1 91 ? 24.078 5.471 -15.446 1.00 42.22 91 LEU A O 1
ATOM 725 N N . THR A 1 92 ? 25.196 6.557 -17.062 1.00 45.12 92 THR A N 1
ATOM 726 C CA . THR A 1 92 ? 24.238 7.652 -17.238 1.00 45.12 92 THR A CA 1
ATOM 727 C C . THR A 1 92 ? 23.002 7.196 -18.027 1.00 45.12 92 THR A C 1
ATOM 729 O O . THR A 1 92 ? 23.059 6.343 -18.907 1.00 45.12 92 THR A O 1
ATOM 732 N N . ARG A 1 93 ? 21.864 7.768 -17.619 1.00 41.66 93 ARG A N 1
ATOM 733 C CA . ARG A 1 93 ? 20.460 7.453 -17.948 1.00 41.66 93 ARG A CA 1
ATOM 734 C C . ARG A 1 93 ? 20.171 7.183 -19.437 1.00 41.66 93 ARG A C 1
ATOM 736 O O . ARG A 1 93 ? 20.590 7.986 -20.264 1.00 41.66 93 ARG A O 1
ATOM 743 N N . PRO A 1 94 ? 19.226 6.280 -19.757 1.00 37.81 94 PRO A N 1
ATOM 744 C CA . PRO A 1 94 ? 18.227 6.564 -20.769 1.00 37.81 94 PRO A CA 1
ATOM 745 C C . PRO A 1 94 ? 17.081 7.356 -20.127 1.00 37.81 94 PRO A C 1
ATOM 747 O O . PRO A 1 94 ? 16.513 6.984 -19.097 1.00 37.81 94 PRO A O 1
ATOM 750 N N . TYR A 1 95 ? 16.797 8.498 -20.735 1.00 35.91 95 TYR A N 1
ATOM 751 C CA . TYR A 1 95 ? 15.592 9.293 -20.553 1.00 35.91 95 TYR A CA 1
ATOM 752 C C . TYR A 1 95 ? 14.345 8.404 -20.707 1.00 35.91 95 TYR A C 1
ATOM 754 O O . TYR A 1 95 ? 14.170 7.777 -21.745 1.00 35.91 95 TYR A O 1
ATOM 762 N N . LEU A 1 96 ? 13.460 8.390 -19.709 1.00 36.94 96 LEU A N 1
ATOM 763 C CA . LEU A 1 96 ? 12.038 8.136 -19.949 1.00 36.94 96 LEU A CA 1
ATOM 764 C C . LEU A 1 96 ? 11.378 9.512 -20.072 1.00 36.94 96 LEU A C 1
ATOM 766 O O . LEU A 1 96 ? 10.893 10.086 -19.097 1.00 36.94 96 LEU A O 1
ATOM 770 N N . GLN A 1 97 ? 11.480 10.076 -21.277 1.00 37.16 97 GLN A N 1
ATOM 771 C CA . GLN A 1 97 ? 10.379 10.853 -21.841 1.00 37.16 97 GLN A CA 1
ATOM 772 C C . GLN A 1 97 ? 9.178 9.898 -21.976 1.00 37.16 97 GLN A C 1
ATOM 774 O O . GLN A 1 97 ? 9.366 8.690 -22.086 1.00 37.16 97 GLN A O 1
ATOM 779 N N . ASP A 1 98 ? 7.973 10.454 -21.911 1.00 33.75 98 ASP A N 1
ATOM 780 C CA . ASP A 1 98 ? 6.678 9.766 -22.042 1.00 33.75 98 ASP A CA 1
ATOM 781 C C . ASP A 1 98 ? 6.069 9.200 -20.748 1.00 33.75 98 ASP A C 1
ATOM 783 O O . ASP A 1 98 ? 5.761 8.023 -20.603 1.00 33.75 98 ASP A O 1
ATOM 787 N N . ALA A 1 99 ? 5.774 10.107 -19.813 1.00 39.81 99 ALA A N 1
ATOM 788 C CA . ALA A 1 99 ? 4.545 10.006 -19.012 1.00 39.81 99 ALA A CA 1
ATOM 789 C C . ALA A 1 99 ? 3.574 11.168 -19.322 1.00 39.81 99 ALA A C 1
ATOM 791 O O . ALA A 1 99 ? 2.698 11.501 -18.523 1.00 39.81 99 ALA A O 1
ATOM 792 N N . ALA A 1 100 ? 3.728 11.794 -20.496 1.00 32.56 100 ALA A N 1
ATOM 793 C CA . ALA A 1 100 ? 2.749 12.704 -21.078 1.00 32.56 100 ALA A CA 1
ATOM 794 C C . ALA A 1 100 ? 1.595 11.869 -21.656 1.00 32.56 100 ALA A C 1
ATOM 796 O O . ALA A 1 100 ? 1.570 11.548 -22.837 1.00 32.56 100 ALA A O 1
ATOM 797 N N . GLY A 1 101 ? 0.674 11.444 -20.794 1.00 26.36 101 GLY A N 1
ATOM 798 C CA . GLY A 1 101 ? -0.474 10.641 -21.225 1.00 26.36 101 GLY A CA 1
ATOM 799 C C . GLY A 1 101 ? -1.464 10.251 -20.132 1.00 26.36 101 GLY A C 1
ATOM 800 O O . GLY A 1 101 ? -2.556 9.785 -20.446 1.00 26.36 101 GLY A O 1
ATOM 801 N N . PHE A 1 102 ? -1.151 10.468 -18.853 1.00 33.09 102 PHE A N 1
ATOM 802 C CA . PHE A 1 102 ? -2.126 10.210 -17.799 1.00 33.09 102 PHE A CA 1
ATOM 803 C C . PHE A 1 102 ? -3.066 11.404 -17.655 1.00 33.09 102 PHE A C 1
ATOM 805 O O . PHE A 1 102 ? -2.752 12.393 -16.994 1.00 33.09 102 PHE A O 1
ATOM 812 N N . SER A 1 103 ? -4.250 11.288 -18.263 1.00 26.16 103 SER A N 1
ATOM 813 C CA . SER A 1 103 ? -5.415 12.021 -17.773 1.00 26.16 103 SER A CA 1
ATOM 814 C C . SER A 1 103 ? -5.569 11.683 -16.296 1.00 26.16 103 SER A C 1
ATOM 816 O O . SER A 1 103 ? -5.931 10.561 -15.940 1.00 26.16 103 SER A O 1
ATOM 818 N N . ILE A 1 104 ? -5.281 12.658 -15.434 1.00 36.03 104 ILE A N 1
ATOM 819 C CA . ILE A 1 104 ? -5.804 12.676 -14.074 1.00 36.03 104 ILE A CA 1
ATOM 820 C C . ILE A 1 104 ? -7.314 12.738 -14.264 1.00 36.03 104 ILE A C 1
ATOM 822 O O . ILE A 1 104 ? -7.881 13.810 -14.469 1.00 36.03 104 ILE A O 1
ATOM 826 N N . MET A 1 105 ? -7.968 11.578 -14.277 1.00 28.39 105 MET A N 1
ATOM 827 C CA . MET A 1 105 ? -9.407 11.538 -14.127 1.00 28.39 105 MET A CA 1
ATOM 828 C C . MET A 1 105 ? -9.680 12.023 -12.710 1.00 28.39 105 MET A C 1
ATOM 830 O O . MET A 1 105 ? -9.667 11.258 -11.752 1.00 28.39 105 MET A O 1
ATOM 834 N N . ASN A 1 106 ? -9.938 13.323 -12.598 1.00 35.78 106 ASN A N 1
ATOM 835 C CA . ASN A 1 106 ? -10.627 13.960 -11.484 1.00 35.78 106 ASN A CA 1
ATOM 836 C C . ASN A 1 106 ? -12.104 13.508 -11.497 1.00 35.78 106 ASN A C 1
ATOM 838 O O . ASN A 1 106 ? -13.026 14.312 -11.393 1.00 35.78 106 ASN A O 1
ATOM 842 N N . ASN A 1 107 ? -12.344 12.210 -11.708 1.00 30.73 107 ASN A N 1
ATOM 843 C CA . ASN A 1 107 ? -13.673 11.630 -11.764 1.00 30.73 107 ASN A CA 1
ATOM 844 C C . ASN A 1 107 ? -14.121 11.353 -10.343 1.00 30.73 107 ASN A C 1
ATOM 846 O O . ASN A 1 107 ? -14.180 10.208 -9.915 1.00 30.73 107 ASN A O 1
ATOM 850 N N . GLY A 1 108 ? -14.442 12.448 -9.659 1.00 34.66 108 GLY A N 1
ATOM 851 C CA . GLY A 1 108 ? -15.218 12.446 -8.440 1.00 34.66 108 GLY A CA 1
ATOM 852 C C . GLY A 1 108 ? -14.457 11.910 -7.241 1.00 34.66 108 GLY A C 1
ATOM 853 O O . GLY A 1 108 ? -13.829 10.859 -7.263 1.00 34.66 108 GLY A O 1
ATOM 854 N N . ASP A 1 109 ? -14.574 12.653 -6.154 1.00 37.62 109 ASP A N 1
ATOM 855 C CA . ASP A 1 109 ? -14.483 12.132 -4.802 1.00 37.62 109 ASP A CA 1
ATOM 856 C C . ASP A 1 109 ? -14.869 10.647 -4.756 1.00 37.62 109 ASP A C 1
ATOM 858 O O . ASP A 1 109 ? -16.022 10.294 -5.029 1.00 37.62 109 ASP A O 1
ATOM 862 N N . PHE A 1 110 ? -13.930 9.766 -4.397 1.00 39.44 110 PHE A N 1
ATOM 863 C CA . PHE A 1 110 ? -14.317 8.449 -3.917 1.00 39.44 110 PHE A CA 1
ATOM 864 C C . PHE A 1 110 ? -15.137 8.700 -2.646 1.00 39.44 110 PHE A C 1
ATOM 866 O O . PHE A 1 110 ? -14.588 8.868 -1.558 1.00 39.44 110 PHE A O 1
ATOM 873 N N . LYS A 1 111 ? -16.465 8.803 -2.796 1.00 37.66 111 LYS A N 1
ATOM 874 C CA . LYS A 1 111 ? -17.451 8.958 -1.718 1.00 37.66 111 LYS A CA 1
ATOM 875 C C . LYS A 1 111 ? -17.620 7.627 -0.974 1.00 37.66 111 LYS A C 1
ATOM 877 O O . LYS A 1 111 ? -18.727 7.134 -0.799 1.00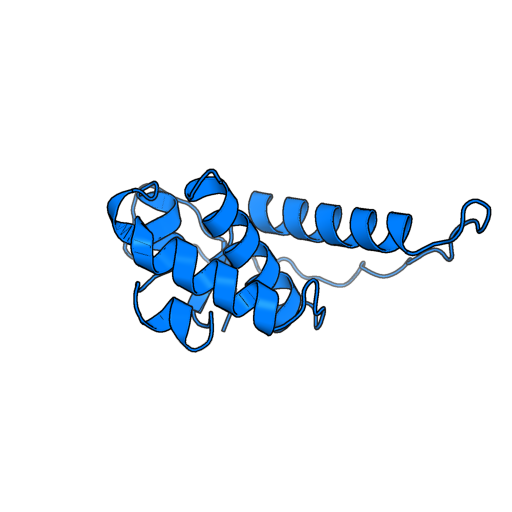 37.66 111 LYS A O 1
ATOM 882 N N . GLY A 1 112 ? -16.503 7.025 -0.570 1.00 43.88 112 GLY A N 1
ATOM 883 C CA . GLY A 1 112 ? -16.464 5.976 0.441 1.00 43.88 112 GLY A CA 1
ATOM 884 C C . GLY A 1 112 ? -16.547 6.610 1.836 1.00 43.88 112 GLY A C 1
ATOM 885 O O . GLY A 1 112 ? -16.117 7.749 2.015 1.00 43.88 112 GLY A O 1
ATOM 886 N N . PRO A 1 113 ? -17.093 5.915 2.844 1.00 44.00 113 PRO A N 1
ATOM 887 C CA . PRO A 1 113 ? -17.712 6.521 4.027 1.00 44.00 113 PRO A CA 1
ATOM 888 C C . PRO A 1 113 ? -16.752 7.115 5.073 1.00 44.00 113 PRO A C 1
ATOM 890 O O . PRO A 1 113 ? -17.176 7.312 6.207 1.00 44.00 113 PRO A O 1
ATOM 893 N N . HIS A 1 114 ? -15.484 7.408 4.760 1.00 44.38 114 HIS A N 1
ATOM 894 C CA . HIS A 1 114 ? -14.558 7.959 5.754 1.00 44.38 114 HIS A CA 1
ATOM 895 C C . HIS A 1 114 ? -14.403 9.487 5.609 1.00 44.38 114 HIS A C 1
ATOM 897 O O . HIS A 1 114 ? -13.547 9.953 4.857 1.00 44.38 114 HIS A O 1
ATOM 903 N N . PRO A 1 115 ? -15.173 10.305 6.357 1.00 48.00 115 PRO A N 1
ATOM 904 C CA . PRO A 1 115 ? -15.268 11.761 6.175 1.00 48.00 115 PRO A CA 1
ATOM 905 C C . PRO A 1 115 ? -13.975 12.546 6.464 1.00 48.00 115 PRO A C 1
ATOM 907 O O . PRO A 1 115 ? -13.951 13.763 6.302 1.00 48.00 115 PRO A O 1
ATOM 910 N N . LYS A 1 116 ? -12.900 11.880 6.909 1.00 56.94 116 LYS A N 1
ATOM 911 C CA . LYS A 1 116 ? -11.646 12.518 7.346 1.00 56.94 116 LYS A CA 1
ATOM 912 C C . LYS A 1 116 ? -10.473 12.408 6.361 1.00 56.94 116 LYS A C 1
ATOM 914 O O . LYS A 1 116 ? -9.547 13.205 6.472 1.00 56.94 116 LYS A O 1
ATOM 919 N N . PHE A 1 117 ? -10.469 11.457 5.419 1.00 54.28 117 PHE A N 1
ATOM 920 C CA . PHE A 1 117 ? -9.272 11.151 4.618 1.00 54.28 117 PHE A CA 1
ATOM 921 C C . PHE A 1 117 ? -9.567 11.153 3.114 1.00 54.28 117 PHE A C 1
ATOM 923 O O . PHE A 1 117 ? -10.459 10.456 2.643 1.00 54.28 117 PHE A O 1
ATOM 930 N N . L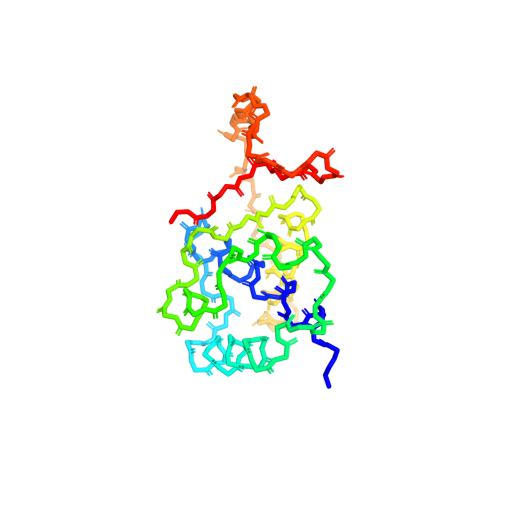YS A 1 118 ? -8.784 11.914 2.339 1.00 55.88 118 LYS A N 1
ATOM 931 C CA . LYS A 1 118 ? -8.858 11.921 0.870 1.00 55.88 118 LYS A CA 1
ATOM 932 C C . LYS A 1 118 ? -7.987 10.792 0.301 1.00 55.88 118 LYS A C 1
ATOM 934 O O . LYS A 1 118 ? -6.763 10.917 0.304 1.00 55.88 118 LYS A O 1
ATOM 939 N N . CYS A 1 119 ? -8.594 9.712 -0.198 1.00 56.00 119 CYS A N 1
ATOM 940 C CA . CYS A 1 119 ? -7.934 8.785 -1.130 1.00 56.00 119 CYS A CA 1
ATOM 941 C C . CYS A 1 119 ? -8.437 9.016 -2.549 1.00 56.00 119 CYS A C 1
ATOM 943 O O . CYS A 1 119 ? -9.577 9.424 -2.749 1.00 56.00 119 CYS A O 1
ATOM 945 N N . LEU A 1 120 ? -7.558 8.770 -3.518 1.00 56.94 120 LEU A N 1
ATOM 946 C CA . LEU A 1 120 ? -7.825 9.077 -4.922 1.00 56.94 120 LEU A CA 1
ATOM 947 C C . LEU A 1 120 ? -8.073 7.823 -5.757 1.00 56.94 120 LEU A C 1
ATOM 949 O O . LEU A 1 120 ? -8.775 7.907 -6.756 1.00 56.94 120 LEU A O 1
ATOM 953 N N . TYR A 1 121 ? -7.519 6.672 -5.360 1.00 58.88 121 TYR A N 1
ATOM 954 C CA . TYR A 1 121 ? -7.618 5.450 -6.154 1.00 58.88 121 TYR A CA 1
ATOM 955 C C . TYR A 1 121 ? -7.702 4.211 -5.273 1.00 58.88 121 TYR A C 1
ATOM 957 O O . TYR A 1 121 ? -6.973 4.101 -4.285 1.00 58.88 121 TYR A O 1
ATOM 965 N N . ALA A 1 122 ? -8.557 3.279 -5.690 1.00 58.06 122 ALA A N 1
ATOM 966 C CA . ALA A 1 122 ? -8.507 1.889 -5.277 1.00 58.06 122 ALA A CA 1
ATOM 967 C C . ALA A 1 122 ? -7.630 1.111 -6.261 1.00 58.06 122 ALA A C 1
ATOM 969 O O . ALA A 1 122 ? -7.764 1.244 -7.481 1.00 58.06 122 ALA A O 1
ATOM 970 N N . VAL A 1 123 ? -6.709 0.330 -5.720 1.00 56.62 123 VAL A N 1
ATOM 971 C CA . VAL A 1 123 ? -5.934 -0.658 -6.454 1.00 56.62 123 VAL A CA 1
ATOM 972 C C . VAL A 1 123 ? -6.827 -1.891 -6.564 1.00 56.62 123 VAL A C 1
ATOM 974 O O . VAL A 1 123 ? -7.072 -2.540 -5.552 1.00 56.62 123 VAL A O 1
ATOM 977 N N . VAL A 1 124 ? -7.407 -2.119 -7.745 1.00 45.66 124 VAL A N 1
ATOM 978 C CA . VAL A 1 124 ? -8.286 -3.269 -8.027 1.00 45.66 124 VAL A CA 1
ATOM 979 C C . VAL A 1 124 ? -7.437 -4.500 -8.264 1.00 45.66 124 VAL A C 1
ATOM 981 O O . VAL A 1 124 ? -6.499 -4.383 -9.084 1.00 45.66 124 VAL A O 1
#

Secondary structure (DSSP, 8-state):
--HHHHHHHHHHHHHHHHHH----S-HHHHHHHHHHHHHTGGGS-HHHHHHH--TTHHHHT-TTEEE-HHHHHHHHHHHHHHHHHHS-TT---------TT-----------S-TT----EEE-

pLDDT: mean 72.91, std 21.89, range [26.16, 94.31]

Foldseek 3Di:
DPLQVLLLVLLLQLCCVQPVVDNLDDPVVSLVSLVSNLVCVVVYDPVSNVQQPDSVVSNPRSFFGFDAPVSNVVSVVSSVVSVVVVDDPPDDDDDPDDPVPDDLPPVDFPVDPDPPDGTRDGRD

Radius of gyration: 15.66 Å; chains: 1; bounding box: 47×28×38 Å